Protein AF-A0AAV8ZJI9-F1 (afdb_monomer)

Foldseek 3Di:
DDEAEQEAEAFFDADCVCVVVVDHDPQWQDGPPHPQPRAFTSDNCPDPRSVLCVVVVRQLLSSLLVSLVVCVVVVHDQQHYEYEYDRAALLVDDPVSNFNNLLSNLCSQQVDDDPTLVRSQVSQVVGSRHYPAYEYHYEPVQPDPVNVVVCVSSRHPHYHYPDDDPPD

InterPro domains:
  IPR007197 Radical SAM [SFLDS00029] (15-162)
  IPR039661 ELP3/YhcC [PTHR11135] (3-163)
  IPR058240 Radical SAM superfamily [SSF102114] (35-163)

Sequence (168 aa):
MYIAVVAVMCKPHRCPHINMTGNICVYCPGGPDSDFEYSTQSYTGYEPTSMRAIRARYDPYLQTRHRVEQLKQLGHSVDKVEFIVMGGTFMSLPEDYRDYFIRNLHDALSGHKSSSVEEAVKYSERSNTKCIGITIETRPDYCLERHLSDMLKYGCTRLEIGMLKKLD

Solvent-accessible surface area (backbone atoms only — not comparable to full-atom values): 9271 Å² total; per-residue (Å²): 138,79,71,33,78,48,70,45,44,54,66,61,47,79,65,72,60,30,82,77,70,76,46,79,63,89,84,43,75,17,6,74,91,36,92,26,75,89,6,29,35,60,34,66,34,80,47,76,59,44,44,47,23,55,77,37,71,34,37,43,34,53,40,46,41,55,52,55,52,50,39,46,77,73,68,46,74,55,54,30,32,32,40,34,45,40,42,47,45,58,79,75,52,58,64,72,57,49,47,52,40,56,22,29,45,30,18,44,50,39,74,52,87,61,93,44,50,70,52,12,51,60,48,14,73,74,26,80,31,26,75,78,36,27,31,42,34,27,39,74,90,60,62,46,73,72,46,49,53,52,37,54,73,72,51,46,73,43,79,45,67,66,83,71,83,80,84,124

pLDDT: mean 90.18, std 9.97, range 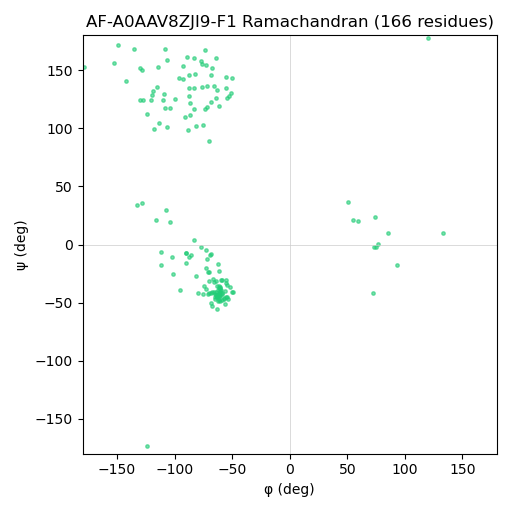[36.72, 98.25]

Mean predicted aligned error: 4.62 Å

Radius of gyration: 16.07 Å; Cα contacts (8 Å, |Δi|>4): 309; chains: 1; bounding box: 45×32×42 Å

Structure (mmCIF, N/CA/C/O backbone):
data_AF-A0AAV8ZJI9-F1
#
_entry.id   AF-A0AAV8ZJI9-F1
#
loop_
_atom_site.group_PDB
_atom_site.id
_atom_site.type_symbol
_atom_site.label_atom_id
_atom_site.label_alt_id
_atom_site.label_comp_id
_atom_site.label_asym_id
_atom_site.label_entity_id
_atom_site.label_seq_id
_atom_site.pdbx_PDB_ins_code
_atom_site.Cartn_x
_atom_site.Cartn_y
_atom_site.Cartn_z
_atom_site.occupancy
_atom_site.B_iso_or_equiv
_atom_site.auth_seq_id
_atom_site.auth_comp_id
_atom_site.auth_asym_id
_atom_site.auth_atom_id
_atom_site.pdbx_PDB_model_num
ATOM 1 N N . MET A 1 1 ? -2.558 -14.941 20.082 1.00 68.44 1 MET A N 1
ATOM 2 C CA . MET A 1 1 ? -2.989 -13.616 19.584 1.00 68.44 1 MET A CA 1
ATOM 3 C C . MET A 1 1 ? -2.883 -13.647 18.068 1.00 68.44 1 MET A C 1
ATOM 5 O O . MET A 1 1 ? -1.793 -13.905 17.584 1.00 68.44 1 MET A O 1
ATOM 9 N N . TYR A 1 2 ? -3.995 -13.516 17.344 1.00 87.81 2 TYR A N 1
ATOM 10 C CA . TYR A 1 2 ? -4.035 -13.625 15.879 1.00 87.81 2 TYR A CA 1
ATOM 11 C C . TYR A 1 2 ? -3.888 -12.238 15.234 1.00 87.81 2 TYR A C 1
ATOM 13 O O . TYR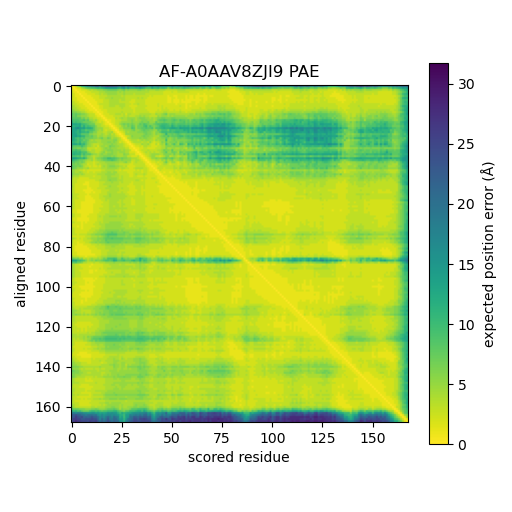 A 1 2 ? -4.394 -11.257 15.780 1.00 87.81 2 TYR A O 1
ATOM 21 N N . ILE A 1 3 ? -3.178 -12.163 14.108 1.00 93.19 3 ILE A N 1
ATOM 22 C CA . ILE A 1 3 ? -3.006 -10.954 13.295 1.00 93.19 3 ILE A CA 1
ATOM 23 C C . ILE A 1 3 ? -3.546 -11.271 11.903 1.00 93.19 3 ILE A C 1
ATOM 25 O O . ILE A 1 3 ? -3.107 -12.232 11.270 1.00 93.19 3 ILE A O 1
ATOM 29 N N . ALA A 1 4 ? -4.496 -10.469 11.430 1.00 96.25 4 ALA A N 1
ATOM 30 C CA . ALA A 1 4 ? -5.040 -10.598 10.090 1.00 96.25 4 ALA A CA 1
ATOM 31 C C . ALA A 1 4 ? -4.125 -9.887 9.085 1.00 96.25 4 ALA A C 1
ATOM 33 O O . ALA A 1 4 ? -3.972 -8.668 9.128 1.00 96.25 4 ALA A O 1
ATOM 34 N N . VAL A 1 5 ? -3.538 -10.643 8.158 1.00 96.44 5 VAL A N 1
ATOM 35 C CA . VAL A 1 5 ? -2.702 -10.076 7.093 1.00 96.44 5 VAL A CA 1
ATOM 36 C C . VAL A 1 5 ? -3.578 -9.660 5.912 1.00 96.44 5 VAL A C 1
ATOM 38 O O . VAL A 1 5 ? -4.288 -10.481 5.314 1.00 96.44 5 VAL A O 1
ATOM 41 N N . VAL A 1 6 ? -3.517 -8.376 5.561 1.00 97.56 6 VAL A N 1
ATOM 42 C CA . VAL A 1 6 ? -4.275 -7.775 4.459 1.00 97.56 6 VAL A CA 1
ATOM 43 C C . VAL A 1 6 ? -3.299 -7.234 3.421 1.00 97.56 6 VAL A C 1
ATOM 45 O O . VAL A 1 6 ? -2.734 -6.154 3.559 1.00 97.56 6 VAL A O 1
ATOM 48 N N . ALA A 1 7 ? -3.105 -8.012 2.359 1.00 97.38 7 ALA A N 1
ATOM 49 C CA . ALA A 1 7 ? -2.266 -7.625 1.236 1.00 97.38 7 ALA A CA 1
ATOM 50 C C . ALA A 1 7 ? -3.088 -6.837 0.201 1.00 97.38 7 ALA A C 1
ATOM 52 O O . ALA A 1 7 ? -4.146 -7.308 -0.236 1.00 97.38 7 ALA A O 1
ATOM 53 N N . VAL A 1 8 ? -2.593 -5.659 -0.179 1.00 97.62 8 VAL A N 1
ATOM 54 C CA . VAL A 1 8 ? -3.214 -4.713 -1.120 1.00 97.62 8 VAL A CA 1
ATOM 55 C C . VAL A 1 8 ? -2.213 -4.322 -2.201 1.00 97.62 8 VAL A C 1
ATOM 57 O O . VAL A 1 8 ? -1.011 -4.303 -1.955 1.00 97.62 8 VAL A O 1
ATOM 60 N N . MET A 1 9 ? -2.696 -4.007 -3.400 1.00 96.88 9 MET A N 1
ATOM 61 C CA . MET A 1 9 ? -1.849 -3.587 -4.516 1.00 96.88 9 MET A CA 1
ATOM 62 C C . MET A 1 9 ? -2.137 -2.147 -4.914 1.00 96.88 9 MET A C 1
ATOM 64 O O . MET A 1 9 ? -3.298 -1.743 -5.034 1.00 96.88 9 MET A O 1
ATOM 68 N N . CY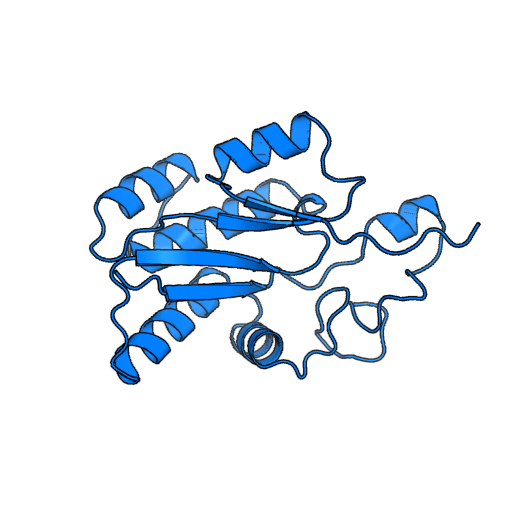S A 1 10 ? -1.075 -1.376 -5.139 1.00 95.38 10 CYS A N 1
ATOM 69 C CA . CYS A 1 10 ? -1.187 -0.047 -5.728 1.00 95.38 10 CYS A CA 1
ATOM 70 C C . CYS A 1 10 ? -1.503 -0.129 -7.228 1.00 95.38 10 CYS A C 1
ATOM 72 O O . CYS A 1 10 ? -1.424 -1.197 -7.836 1.00 95.38 10 CYS A O 1
ATOM 74 N N . LYS A 1 11 ? -1.890 1.000 -7.833 1.00 93.50 11 LYS A N 1
ATOM 75 C CA . LYS A 1 11 ? -2.223 1.051 -9.262 1.00 93.50 11 LYS A CA 1
ATOM 76 C C . LYS A 1 11 ? -1.066 0.529 -10.132 1.00 93.50 11 LYS A C 1
ATOM 78 O O . LYS A 1 11 ? 0.096 0.832 -9.831 1.00 93.50 11 LYS A O 1
ATOM 83 N N . PRO A 1 12 ? -1.357 -0.167 -11.245 1.00 91.94 12 PRO A N 1
ATOM 84 C CA . PRO A 1 12 ? -0.366 -0.451 -12.271 1.00 91.94 12 PRO A CA 1
ATOM 85 C C . PRO A 1 12 ? 0.320 0.838 -12.728 1.00 91.94 12 PRO A C 1
ATOM 87 O O . PRO A 1 12 ? -0.338 1.829 -13.050 1.00 91.94 12 PRO A O 1
ATOM 90 N N . HIS A 1 13 ? 1.648 0.842 -12.718 1.00 90.00 13 HIS A N 1
ATOM 91 C CA . HIS A 1 13 ? 2.466 1.965 -13.161 1.00 90.00 13 HIS A CA 1
ATOM 92 C C . HIS A 1 13 ? 3.812 1.454 -13.663 1.00 90.00 13 HIS A C 1
ATOM 94 O O . HIS A 1 13 ? 4.248 0.359 -13.302 1.00 90.00 13 HIS A O 1
ATOM 100 N N . ARG A 1 14 ? 4.454 2.244 -14.525 1.00 87.19 14 ARG A N 1
ATOM 101 C CA . ARG A 1 14 ? 5.769 1.904 -15.065 1.00 87.19 14 ARG A CA 1
ATOM 102 C C . ARG A 1 14 ? 6.831 2.044 -13.985 1.00 87.19 14 ARG A C 1
ATOM 104 O O . ARG A 1 14 ? 6.863 3.041 -13.265 1.00 87.19 14 ARG A O 1
ATOM 111 N N . CYS A 1 15 ? 7.727 1.065 -13.920 1.00 86.00 15 CYS A N 1
ATOM 112 C CA . CYS A 1 15 ? 8.890 1.128 -13.048 1.00 86.00 15 CYS A CA 1
ATOM 113 C C . CYS A 1 15 ? 9.812 2.296 -13.463 1.00 86.00 15 CYS A C 1
ATOM 115 O O . CYS A 1 15 ? 10.169 2.389 -14.638 1.00 86.00 15 CYS A O 1
ATOM 117 N N . PRO A 1 16 ? 10.284 3.141 -12.526 1.00 85.56 16 PRO A N 1
ATOM 118 C CA . PRO A 1 16 ? 11.171 4.274 -12.818 1.00 85.56 16 PRO A CA 1
ATOM 119 C C . PRO A 1 16 ? 12.529 3.867 -13.406 1.00 85.56 16 PRO A C 1
ATOM 121 O O . PRO A 1 16 ? 13.209 4.699 -14.000 1.00 85.56 16 PRO A O 1
ATOM 124 N N . HIS A 1 17 ? 12.913 2.592 -13.285 1.00 82.00 17 HIS A N 1
ATOM 125 C CA . HIS A 1 17 ? 14.109 2.027 -13.910 1.00 82.00 17 HIS A CA 1
ATOM 126 C C . HIS A 1 17 ? 14.182 2.314 -15.417 1.00 82.00 17 HIS A C 1
ATOM 128 O O . HIS A 1 17 ? 15.265 2.610 -15.921 1.00 82.00 17 HIS A O 1
ATOM 134 N N . ILE A 1 18 ? 13.039 2.310 -16.113 1.00 82.50 18 ILE A N 1
ATOM 135 C CA . ILE A 1 18 ? 12.983 2.571 -17.557 1.00 82.50 18 ILE A CA 1
ATOM 136 C C . ILE A 1 18 ? 13.549 3.950 -17.923 1.00 82.50 18 ILE A C 1
ATOM 138 O O . ILE A 1 18 ? 14.159 4.106 -18.975 1.00 82.50 18 ILE A O 1
ATOM 142 N N . ASN A 1 19 ? 13.432 4.935 -17.027 1.00 82.06 19 ASN A N 1
ATOM 143 C CA . ASN A 1 19 ? 13.954 6.283 -17.253 1.00 82.06 19 ASN A CA 1
ATOM 144 C C . ASN A 1 19 ? 15.486 6.340 -17.160 1.00 82.06 19 ASN A C 1
ATOM 146 O O . ASN A 1 19 ? 16.090 7.283 -17.658 1.00 82.06 19 ASN A O 1
ATOM 150 N N . MET A 1 20 ? 16.110 5.358 -16.503 1.00 77.69 20 MET A N 1
ATOM 151 C CA . MET A 1 20 ? 17.562 5.291 -16.326 1.00 77.69 20 MET A CA 1
ATOM 152 C C . MET A 1 20 ? 18.232 4.419 -17.390 1.00 77.69 20 MET A C 1
ATOM 154 O O . MET A 1 20 ? 19.313 4.758 -17.858 1.00 77.69 20 MET A O 1
ATOM 158 N N . THR A 1 21 ? 17.614 3.295 -17.763 1.00 81.19 21 THR A N 1
ATOM 159 C CA . THR A 1 21 ? 18.226 2.293 -18.658 1.00 81.19 21 THR A CA 1
ATOM 160 C C . THR A 1 21 ? 17.569 2.191 -20.027 1.00 81.19 21 THR A C 1
ATOM 162 O O . THR A 1 21 ? 18.066 1.464 -20.885 1.00 81.19 21 THR A O 1
ATOM 165 N N . GLY A 1 22 ? 16.455 2.892 -20.245 1.00 80.44 22 GLY A N 1
ATOM 166 C CA . GLY A 1 22 ? 15.689 2.856 -21.491 1.00 80.44 22 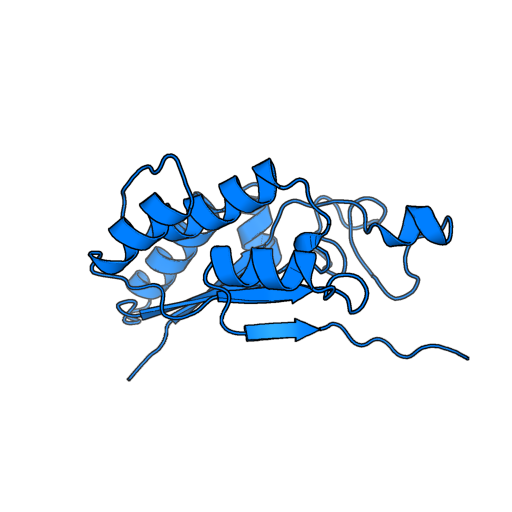GLY A CA 1
ATOM 167 C C . GLY A 1 22 ? 14.892 1.569 -21.711 1.00 80.44 22 GLY A C 1
ATOM 168 O O . GLY A 1 22 ? 14.171 1.480 -22.698 1.00 80.44 22 GLY A O 1
ATOM 169 N N . ASN A 1 23 ? 14.988 0.586 -20.808 1.00 78.62 23 ASN A N 1
ATOM 170 C CA . ASN A 1 23 ? 14.385 -0.735 -20.968 1.00 78.62 23 ASN A CA 1
ATOM 171 C C . ASN A 1 23 ? 13.570 -1.149 -19.737 1.00 78.62 23 ASN A C 1
ATOM 173 O O . ASN A 1 23 ? 13.865 -0.766 -18.601 1.00 78.62 23 ASN A O 1
ATOM 177 N N . ILE A 1 24 ? 12.558 -1.988 -19.962 1.00 78.25 24 ILE A N 1
ATOM 178 C CA . ILE A 1 24 ? 11.867 -2.705 -18.886 1.00 78.25 24 ILE A CA 1
ATOM 179 C C . ILE A 1 24 ? 12.805 -3.741 -18.249 1.00 78.25 24 ILE A C 1
ATOM 181 O O . ILE A 1 24 ? 13.737 -4.241 -18.880 1.00 78.25 24 ILE A O 1
ATOM 185 N N . CYS A 1 25 ? 12.594 -4.056 -16.970 1.00 77.88 25 CYS A N 1
ATOM 186 C CA . CYS A 1 25 ? 13.423 -5.046 -16.284 1.00 77.88 25 CYS A CA 1
ATOM 187 C C . CYS A 1 25 ? 13.171 -6.446 -16.861 1.00 77.88 25 CYS A C 1
ATOM 189 O O . CYS A 1 25 ? 12.049 -6.934 -16.789 1.00 77.88 25 CYS A O 1
ATOM 191 N N . VAL A 1 26 ? 14.226 -7.106 -17.353 1.00 76.88 26 VAL A N 1
ATOM 192 C CA . VAL A 1 26 ? 14.170 -8.444 -17.982 1.00 76.88 26 VAL A CA 1
ATOM 193 C C . VAL A 1 26 ? 13.526 -9.504 -17.078 1.00 76.88 26 VAL A C 1
ATOM 195 O O . VAL A 1 26 ? 12.895 -10.435 -17.562 1.00 76.88 26 VAL A O 1
ATOM 198 N N . TYR A 1 27 ? 13.667 -9.363 -15.759 1.00 76.12 27 TYR A N 1
ATOM 199 C CA . TYR A 1 27 ? 13.137 -10.315 -14.780 1.00 76.12 27 TYR A CA 1
ATOM 200 C C . TYR A 1 27 ? 11.716 -10.008 -14.305 1.00 76.12 27 TYR A C 1
ATOM 202 O O . TYR A 1 27 ? 11.152 -10.804 -13.559 1.00 76.12 27 TYR A O 1
ATOM 210 N N . CYS A 1 28 ? 11.138 -8.865 -14.678 1.00 80.38 28 CYS A N 1
ATOM 211 C CA . CYS A 1 28 ? 9.769 -8.542 -14.303 1.00 80.38 28 CYS A CA 1
ATOM 212 C C . CYS A 1 28 ? 8.808 -9.146 -15.335 1.00 80.38 28 CYS A C 1
ATOM 214 O O . CYS A 1 28 ? 8.781 -8.655 -16.461 1.00 80.38 28 CYS A O 1
ATOM 216 N N . PRO A 1 29 ? 7.998 -10.160 -14.976 1.00 80.75 29 PRO A N 1
ATOM 217 C CA . PRO A 1 29 ? 7.088 -10.785 -15.934 1.00 80.75 29 PRO A CA 1
ATOM 218 C C . PRO A 1 29 ? 5.927 -9.868 -16.332 1.00 80.75 29 PRO A C 1
ATOM 220 O O . PRO A 1 29 ? 5.447 -9.960 -17.454 1.00 80.75 29 PRO A O 1
ATOM 223 N N . GLY A 1 30 ? 5.475 -9.002 -15.419 1.00 84.56 30 GLY A N 1
ATOM 224 C CA . GLY A 1 30 ? 4.295 -8.162 -15.611 1.00 84.56 30 GLY A CA 1
ATOM 225 C C . GLY A 1 30 ? 4.531 -6.665 -15.457 1.00 84.56 30 GLY A C 1
ATOM 226 O O . GLY A 1 30 ? 5.658 -6.201 -15.249 1.00 84.56 30 GLY A O 1
ATOM 227 N N . GLY A 1 31 ? 3.433 -5.915 -15.499 1.00 84.25 31 GLY A N 1
ATOM 228 C CA . GLY A 1 31 ? 3.399 -4.458 -15.505 1.00 84.25 31 GLY A CA 1
ATOM 229 C C . GLY A 1 31 ? 2.723 -3.895 -16.761 1.00 84.25 31 GLY A C 1
ATOM 230 O O . GLY A 1 31 ? 2.340 -4.652 -17.654 1.00 84.25 31 GLY A O 1
ATOM 231 N N . PRO A 1 32 ? 2.593 -2.560 -16.861 1.00 84.12 32 PRO A N 1
ATOM 232 C CA . PRO A 1 32 ? 1.836 -1.916 -17.940 1.00 84.12 32 PRO A CA 1
ATOM 233 C C . PRO A 1 32 ? 2.357 -2.174 -19.359 1.00 84.12 32 PRO A C 1
ATOM 235 O O . PRO A 1 3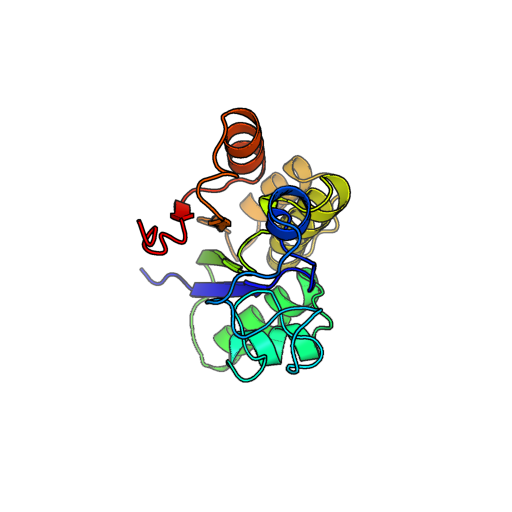2 ? 1.599 -2.024 -20.309 1.00 84.12 32 PRO A O 1
ATOM 238 N N . ASP A 1 33 ? 3.636 -2.526 -19.495 1.00 81.81 33 ASP A N 1
ATOM 239 C CA . ASP A 1 33 ? 4.303 -2.776 -20.779 1.00 81.81 33 ASP A CA 1
ATOM 240 C C . ASP A 1 33 ? 4.501 -4.284 -21.052 1.00 81.81 33 ASP A C 1
ATOM 242 O O . ASP A 1 33 ? 5.365 -4.664 -21.838 1.00 81.81 33 ASP A O 1
ATOM 246 N N . SER A 1 34 ? 3.747 -5.147 -20.363 1.00 82.62 34 SER A N 1
ATOM 247 C CA . SER A 1 34 ? 3.772 -6.607 -20.537 1.00 82.62 34 SER A CA 1
ATOM 248 C C . SER A 1 34 ? 2.505 -7.117 -21.227 1.00 82.62 34 SER A C 1
ATOM 250 O O . SER A 1 34 ? 1.501 -6.410 -21.289 1.00 82.62 34 SER A O 1
ATOM 252 N N . ASP A 1 35 ? 2.519 -8.382 -21.655 1.00 84.00 35 ASP A N 1
ATOM 253 C CA . ASP A 1 35 ? 1.339 -9.065 -22.208 1.00 84.00 35 ASP A CA 1
ATOM 254 C C . ASP A 1 35 ? 0.238 -9.326 -21.155 1.00 84.00 35 ASP A C 1
ATOM 256 O O . ASP A 1 35 ? -0.868 -9.755 -21.486 1.00 84.00 35 ASP A O 1
ATOM 260 N N . PHE A 1 36 ? 0.520 -9.081 -19.870 1.00 82.06 36 PHE A N 1
ATOM 261 C CA . PHE A 1 36 ? -0.433 -9.273 -18.781 1.00 82.06 36 PHE A CA 1
ATOM 262 C C . PHE A 1 36 ? -1.273 -8.011 -18.564 1.00 82.06 36 PHE A C 1
ATOM 264 O O . PHE A 1 36 ? -0.857 -7.069 -17.877 1.00 82.06 36 PHE A O 1
ATOM 271 N N . GLU A 1 37 ? -2.486 -8.018 -19.118 1.00 78.44 37 GLU A N 1
ATOM 272 C CA . GLU A 1 37 ? -3.430 -6.907 -19.001 1.00 78.44 37 GLU A CA 1
ATOM 273 C C . GLU A 1 37 ? -3.724 -6.531 -17.544 1.00 78.44 37 GLU A C 1
ATOM 275 O O . GLU A 1 37 ? -3.995 -7.376 -16.689 1.00 78.44 37 GLU A O 1
ATOM 280 N N . TYR A 1 38 ? -3.706 -5.222 -17.277 1.00 79.81 38 TYR A N 1
ATOM 281 C CA . TYR A 1 38 ? -4.006 -4.631 -15.972 1.00 79.81 38 TYR A CA 1
ATOM 282 C C . TYR A 1 38 ? -3.166 -5.173 -14.810 1.00 79.81 38 TYR A C 1
ATOM 284 O O . TYR A 1 38 ? -3.572 -5.017 -13.666 1.00 79.81 38 TYR A O 1
ATOM 292 N N . SER A 1 39 ? -2.000 -5.767 -15.063 1.00 86.81 39 SER A N 1
ATOM 293 C CA . SER A 1 39 ? -1.125 -6.288 -14.013 1.00 86.81 39 SER A CA 1
ATOM 294 C C . SER A 1 39 ? -0.237 -5.204 -13.385 1.00 86.81 39 SER A C 1
ATOM 296 O O . SER A 1 39 ? 0.195 -4.247 -14.033 1.00 86.81 39 SER A O 1
ATOM 298 N N . THR A 1 40 ? 0.054 -5.339 -12.090 1.00 85.75 40 THR A N 1
ATOM 299 C CA . THR A 1 40 ? 1.074 -4.525 -11.416 1.00 85.75 40 THR A CA 1
ATOM 300 C C . THR A 1 40 ? 2.475 -5.006 -11.775 1.00 85.75 40 THR A C 1
ATOM 302 O O . THR A 1 40 ? 2.682 -6.169 -12.116 1.00 85.75 40 THR A O 1
ATOM 305 N N . GLN A 1 41 ? 3.459 -4.106 -11.677 1.00 84.50 41 GLN A N 1
ATOM 306 C CA . GLN A 1 41 ? 4.856 -4.432 -11.958 1.00 84.50 41 GLN A CA 1
ATOM 307 C C . GLN A 1 41 ? 5.287 -5.687 -11.183 1.00 84.50 41 GLN A C 1
ATOM 309 O O . GLN A 1 41 ? 5.087 -5.758 -9.972 1.00 84.50 41 GLN A O 1
ATOM 314 N N . SER A 1 42 ? 5.901 -6.643 -11.888 1.00 84.06 42 SER A N 1
ATOM 315 C CA . SER A 1 42 ? 6.361 -7.946 -11.367 1.00 84.06 42 SER A CA 1
ATOM 316 C C . SER A 1 42 ? 5.289 -9.016 -11.099 1.00 84.06 42 SER A C 1
ATOM 318 O O . SER A 1 42 ? 5.667 -10.131 -10.748 1.00 84.06 42 SER A O 1
ATOM 320 N N . TYR A 1 43 ? 3.998 -8.741 -11.302 1.00 87.62 43 TYR A N 1
ATOM 321 C CA . TYR A 1 43 ? 2.908 -9.709 -11.094 1.00 87.62 43 TYR A CA 1
ATOM 322 C C . TYR A 1 43 ? 2.205 -10.055 -12.403 1.00 87.62 43 TYR A C 1
ATOM 324 O O . TYR A 1 43 ? 2.150 -9.232 -13.303 1.00 87.62 43 TYR A O 1
ATOM 332 N N . THR A 1 44 ? 1.622 -11.249 -12.509 1.00 88.81 44 THR A N 1
ATOM 333 C CA . THR A 1 44 ? 0.942 -11.693 -13.743 1.00 88.81 44 THR A CA 1
ATOM 334 C C . THR A 1 44 ? -0.541 -11.327 -13.790 1.00 88.81 44 THR A C 1
ATOM 336 O O . THR A 1 44 ? -1.164 -11.403 -14.843 1.00 88.81 44 THR A O 1
ATOM 339 N N . GLY A 1 45 ? -1.140 -10.960 -12.653 1.00 89.88 45 GLY A N 1
ATOM 340 C CA . GLY A 1 45 ? -2.579 -10.695 -12.555 1.00 89.88 45 GLY A CA 1
ATOM 341 C C . GLY A 1 45 ? -3.402 -11.914 -12.127 1.00 89.88 45 GLY A C 1
ATOM 342 O O . GLY A 1 45 ? -4.517 -11.753 -11.627 1.00 89.88 45 GLY A O 1
ATOM 343 N N . TYR A 1 46 ? -2.842 -13.122 -12.238 1.00 91.31 46 TYR A N 1
ATOM 344 C CA . TYR A 1 46 ? -3.510 -14.376 -11.874 1.00 91.31 46 TYR A CA 1
ATOM 345 C C . TYR A 1 46 ? -3.368 -14.741 -10.394 1.00 91.31 46 TYR A C 1
ATOM 347 O O . TYR A 1 46 ? -4.029 -15.661 -9.909 1.00 91.31 46 TYR A O 1
ATOM 355 N N . GLU A 1 47 ? -2.527 -14.031 -9.643 1.00 93.06 47 GLU A N 1
ATOM 356 C CA . GLU A 1 47 ? -2.370 -14.281 -8.216 1.00 93.06 47 GLU A CA 1
ATOM 357 C C . GLU A 1 47 ? -3.651 -13.874 -7.463 1.00 93.06 47 GLU A C 1
ATOM 359 O O . GLU A 1 47 ? -4.292 -12.878 -7.813 1.00 93.06 47 GLU A O 1
ATOM 364 N N . PRO A 1 48 ? -4.038 -14.572 -6.375 1.00 93.38 48 PRO A N 1
ATOM 365 C CA . PRO A 1 48 ? -5.275 -14.270 -5.654 1.00 93.38 48 PRO A CA 1
ATOM 366 C C . PRO A 1 48 ? -5.399 -12.815 -5.201 1.00 93.38 48 PRO A C 1
ATOM 368 O O . PRO A 1 48 ? -6.505 -12.277 -5.167 1.00 93.38 48 PRO A O 1
ATOM 371 N N . THR A 1 49 ? -4.287 -12.177 -4.826 1.00 93.25 49 THR A N 1
ATOM 372 C CA . THR A 1 49 ? -4.306 -10.761 -4.447 1.00 93.25 49 THR A CA 1
ATOM 373 C C . THR A 1 49 ? -4.423 -9.846 -5.658 1.00 93.25 49 THR A C 1
ATOM 375 O O . THR A 1 49 ? -5.258 -8.946 -5.622 1.00 93.25 49 THR A O 1
ATOM 378 N N . SER A 1 50 ? -3.697 -10.129 -6.740 1.00 93.62 50 SER A N 1
ATOM 379 C CA . SER A 1 50 ? -3.813 -9.407 -8.010 1.00 93.62 50 SER A CA 1
ATOM 380 C C . SER A 1 50 ? -5.242 -9.442 -8.545 1.00 93.62 50 SER A C 1
ATOM 382 O O . SER A 1 50 ? -5.824 -8.398 -8.821 1.00 93.62 50 SER A O 1
ATOM 384 N N . MET A 1 51 ? -5.881 -10.615 -8.558 1.00 94.50 51 MET A N 1
ATOM 385 C CA . MET A 1 51 ? -7.276 -10.754 -8.983 1.00 94.50 51 MET A CA 1
ATOM 386 C C . MET A 1 51 ? -8.245 -9.920 -8.132 1.00 94.50 51 MET A C 1
ATOM 388 O O . MET A 1 51 ? -9.192 -9.333 -8.660 1.00 94.50 51 MET A O 1
ATOM 392 N N . ARG A 1 52 ? -8.033 -9.842 -6.809 1.00 95.88 52 ARG A N 1
ATOM 393 C CA . ARG A 1 52 ? -8.847 -8.977 -5.933 1.00 95.88 52 ARG A CA 1
ATOM 394 C C . ARG A 1 52 ? -8.601 -7.497 -6.221 1.00 95.88 52 ARG A C 1
ATOM 396 O O . ARG A 1 52 ? -9.565 -6.736 -6.254 1.00 95.88 52 ARG A O 1
ATOM 403 N N . ALA A 1 53 ? -7.350 -7.108 -6.453 1.00 95.88 53 ALA A N 1
ATOM 404 C CA . ALA A 1 53 ? -6.984 -5.736 -6.782 1.00 95.88 53 ALA A CA 1
ATOM 405 C C . ALA A 1 53 ? -7.605 -5.287 -8.113 1.00 95.88 53 ALA A C 1
ATOM 407 O O . ALA A 1 53 ? -8.240 -4.235 -8.157 1.00 95.88 53 ALA A O 1
ATOM 408 N N . ILE A 1 54 ? -7.535 -6.127 -9.153 1.00 94.75 54 ILE A N 1
ATOM 409 C CA . ILE A 1 54 ? -8.160 -5.883 -10.463 1.00 94.75 54 ILE A CA 1
ATOM 410 C C . ILE A 1 54 ? -9.679 -5.708 -10.314 1.00 94.75 54 ILE A C 1
ATOM 412 O O . ILE A 1 54 ? -10.240 -4.729 -10.803 1.00 94.75 54 ILE A O 1
ATOM 416 N N . ARG A 1 55 ? -10.357 -6.600 -9.573 1.00 95.00 55 ARG A N 1
ATOM 417 C CA . ARG A 1 55 ? -11.809 -6.495 -9.312 1.00 95.00 55 ARG A CA 1
ATOM 418 C C . ARG A 1 55 ? -12.191 -5.210 -8.579 1.00 95.00 55 ARG A C 1
ATOM 420 O O . ARG A 1 55 ? -13.242 -4.641 -8.855 1.00 95.00 55 ARG A O 1
ATOM 427 N N . ALA A 1 56 ? -11.340 -4.754 -7.664 1.00 96.31 56 ALA A N 1
ATOM 428 C CA . ALA A 1 56 ? -11.506 -3.495 -6.947 1.00 96.31 56 ALA A CA 1
ATOM 429 C C . ALA A 1 56 ? -10.998 -2.273 -7.736 1.00 96.31 56 ALA A C 1
ATOM 431 O O . ALA A 1 56 ? -10.990 -1.172 -7.196 1.00 96.31 56 ALA A O 1
ATOM 432 N N . ARG A 1 57 ? -10.550 -2.446 -8.990 1.00 95.62 57 ARG A N 1
ATOM 433 C CA . ARG A 1 57 ? -9.933 -1.396 -9.821 1.00 95.62 57 ARG A CA 1
ATOM 434 C C . ARG A 1 57 ? -8.804 -0.651 -9.102 1.00 95.62 57 ARG A C 1
ATOM 436 O O . ARG A 1 57 ? -8.646 0.554 -9.270 1.00 95.62 57 ARG A O 1
ATOM 443 N N . TYR A 1 58 ? -8.032 -1.377 -8.296 1.00 95.94 58 TYR A N 1
ATOM 444 C CA . TYR A 1 58 ? -6.938 -0.847 -7.482 1.00 95.94 58 TYR A CA 1
ATOM 445 C C . TYR A 1 58 ? -7.347 0.231 -6.465 1.00 95.94 58 TYR A C 1
ATOM 447 O O . TYR A 1 58 ? -6.489 0.953 -5.956 1.00 95.94 58 TYR A O 1
ATOM 455 N N . ASP A 1 59 ? -8.633 0.312 -6.108 1.00 97.81 59 ASP A N 1
ATOM 456 C CA . ASP A 1 59 ? -9.108 1.198 -5.049 1.00 97.81 59 ASP A CA 1
ATOM 457 C C . ASP A 1 59 ? -8.665 0.656 -3.668 1.00 97.81 59 ASP A C 1
ATOM 459 O O . ASP A 1 59 ? -9.022 -0.473 -3.306 1.00 97.81 59 ASP A O 1
ATOM 463 N N . PRO A 1 60 ? -7.856 1.405 -2.894 1.00 97.56 60 PRO A N 1
ATOM 464 C CA . PRO A 1 60 ? -7.315 0.949 -1.608 1.00 97.56 60 PRO A CA 1
ATOM 465 C C . PRO A 1 60 ? -8.397 0.683 -0.554 1.00 97.56 60 PRO A C 1
ATOM 467 O O . PRO A 1 60 ? -8.277 -0.262 0.237 1.00 97.56 60 PRO A O 1
ATOM 470 N N . TYR A 1 61 ? -9.462 1.487 -0.552 1.00 97.94 61 TYR A N 1
ATOM 471 C CA . TYR A 1 61 ? -10.554 1.364 0.403 1.00 97.94 61 TYR A CA 1
ATOM 472 C C . TYR A 1 61 ? -11.333 0.072 0.141 1.00 97.94 61 TYR A C 1
ATOM 474 O O . TYR A 1 61 ? -11.507 -0.753 1.042 1.00 97.94 61 TYR A O 1
ATOM 482 N N . LEU A 1 62 ? -11.730 -0.161 -1.114 1.00 98.00 62 LEU A N 1
ATOM 483 C CA . LEU A 1 62 ? -12.466 -1.359 -1.522 1.00 98.00 62 LEU A CA 1
ATOM 484 C C . LEU A 1 62 ? -11.631 -2.633 -1.359 1.00 98.00 62 LEU A C 1
ATOM 486 O O . LEU A 1 62 ? -12.142 -3.628 -0.843 1.00 98.00 62 LEU A O 1
ATOM 490 N N . GLN A 1 63 ? -10.346 -2.613 -1.738 1.00 98.25 63 GLN A N 1
ATOM 491 C CA . GLN A 1 63 ? -9.444 -3.755 -1.529 1.00 98.25 63 GLN A CA 1
ATOM 492 C C . GLN A 1 63 ? -9.396 -4.172 -0.053 1.00 98.25 63 GLN A C 1
ATOM 494 O O . GLN A 1 63 ? -9.514 -5.361 0.264 1.00 98.25 63 GLN A O 1
ATOM 499 N N . THR A 1 64 ? -9.274 -3.193 0.845 1.00 97.69 64 THR A N 1
ATOM 500 C CA . THR A 1 64 ? -9.214 -3.420 2.291 1.00 97.69 64 THR A CA 1
ATOM 501 C C . THR A 1 64 ? -10.544 -3.932 2.832 1.00 97.69 64 THR A C 1
ATOM 503 O O . THR A 1 64 ? -10.579 -4.987 3.469 1.00 97.69 64 THR A O 1
ATOM 506 N N . ARG A 1 65 ? -11.651 -3.235 2.543 1.00 96.56 65 ARG A N 1
ATOM 507 C CA . ARG A 1 65 ? -12.998 -3.604 3.009 1.00 96.56 65 ARG A CA 1
ATOM 508 C C . ARG A 1 65 ? -13.373 -5.019 2.598 1.00 96.56 65 ARG A C 1
ATOM 510 O O . ARG A 1 65 ? -13.706 -5.828 3.463 1.00 96.56 65 ARG A O 1
ATOM 517 N N . HIS A 1 66 ? -13.234 -5.343 1.313 1.00 97.19 66 HIS A N 1
ATOM 518 C CA . HIS A 1 66 ? -13.572 -6.667 0.798 1.00 97.19 66 HIS A CA 1
ATOM 519 C C . HIS A 1 66 ? -12.730 -7.764 1.456 1.00 97.19 66 HIS A C 1
ATOM 521 O O . HIS A 1 66 ? -13.254 -8.825 1.792 1.00 97.19 66 HIS A O 1
ATOM 527 N N . ARG A 1 67 ? -11.428 -7.528 1.675 1.00 97.19 67 ARG A N 1
ATOM 528 C CA . ARG A 1 67 ? -10.558 -8.529 2.304 1.00 97.19 67 ARG A CA 1
ATOM 529 C C . ARG A 1 67 ? -10.878 -8.724 3.785 1.00 97.19 67 ARG A C 1
ATOM 531 O O . ARG A 1 67 ? -10.913 -9.864 4.243 1.00 97.19 67 ARG A O 1
ATOM 538 N N . VAL A 1 68 ? -11.128 -7.646 4.522 1.00 96.19 68 VAL A N 1
ATOM 539 C CA . VAL A 1 68 ? -11.497 -7.709 5.944 1.00 96.19 68 VAL A CA 1
ATOM 540 C C . VAL A 1 68 ? -12.847 -8.406 6.124 1.00 96.19 68 VAL A C 1
ATOM 542 O O . VAL A 1 68 ? -12.970 -9.284 6.975 1.00 96.19 68 VAL A O 1
ATOM 545 N N . GLU A 1 69 ? -13.849 -8.073 5.310 1.00 95.94 69 GLU A N 1
ATOM 546 C CA . GLU A 1 69 ? -15.170 -8.716 5.349 1.00 95.94 69 GLU A CA 1
ATOM 547 C C . GLU A 1 69 ? -15.096 -10.199 4.987 1.00 95.94 69 GLU A C 1
ATOM 549 O O . GLU A 1 69 ? -15.669 -11.026 5.695 1.00 95.94 69 GLU A O 1
ATOM 554 N N . GLN A 1 70 ? -14.325 -10.553 3.956 1.00 96.56 70 GLN A N 1
ATOM 555 C CA . GLN A 1 70 ? -14.079 -11.948 3.597 1.00 96.56 70 GLN A CA 1
ATOM 556 C C . GLN A 1 70 ? -13.477 -12.736 4.771 1.00 96.56 70 GLN A C 1
ATOM 558 O O . GLN A 1 70 ? -13.928 -13.839 5.067 1.00 96.56 70 GLN A O 1
ATOM 563 N N . LEU A 1 71 ? -12.473 -12.182 5.458 1.00 96.06 71 LEU A N 1
ATOM 564 C CA . LEU A 1 71 ? -11.855 -12.836 6.615 1.00 96.06 71 LEU A CA 1
ATOM 565 C C . LEU A 1 71 ? -12.848 -13.013 7.774 1.00 96.06 71 LEU A C 1
ATOM 567 O O . LEU A 1 71 ? -12.887 -14.091 8.367 1.00 96.06 71 LEU A O 1
ATOM 571 N N . LYS A 1 72 ? -13.697 -12.010 8.045 1.00 95.06 72 LYS A N 1
ATOM 572 C CA . LYS A 1 72 ? -14.775 -12.112 9.047 1.00 95.06 72 LYS A CA 1
ATOM 573 C C . LYS A 1 72 ? -15.775 -13.218 8.706 1.00 95.06 72 LYS A C 1
ATOM 575 O O . LYS A 1 72 ? -16.146 -13.986 9.586 1.00 95.06 72 LYS A O 1
ATOM 580 N N . GLN A 1 73 ? -16.194 -13.319 7.443 1.00 96.62 73 GLN A N 1
ATOM 581 C CA . GLN A 1 73 ? -17.143 -14.345 6.983 1.00 96.62 73 GLN A CA 1
ATOM 582 C C . GLN A 1 73 ? -16.585 -15.767 7.112 1.00 96.62 73 GLN A C 1
ATOM 584 O O . GLN A 1 73 ? -17.336 -16.699 7.377 1.00 96.62 73 GLN A O 1
ATOM 589 N N . LEU A 1 74 ? -15.268 -15.926 6.974 1.00 96.12 74 LEU A N 1
ATOM 590 C CA . LEU A 1 74 ? -14.568 -17.190 7.214 1.00 96.12 74 LEU A CA 1
ATOM 591 C C . LEU A 1 74 ? -14.366 -17.499 8.712 1.00 96.12 74 LEU A C 1
ATOM 593 O O . LEU A 1 74 ? -13.817 -18.545 9.047 1.00 96.12 74 LEU A O 1
ATOM 597 N N . GLY A 1 75 ? -14.793 -16.609 9.614 1.00 94.69 75 GLY A N 1
ATOM 598 C CA . GLY A 1 75 ? -14.684 -16.781 11.064 1.00 94.69 75 GLY A CA 1
ATOM 599 C C . GLY A 1 75 ? -13.347 -16.336 11.665 1.00 94.69 75 GLY A C 1
ATOM 600 O O . GLY A 1 75 ? -13.098 -16.593 12.842 1.00 94.69 75 GLY A O 1
ATOM 601 N N . HIS A 1 76 ? -12.478 -15.662 10.904 1.00 94.94 76 HIS A N 1
ATOM 602 C CA . HIS A 1 76 ? -11.242 -15.105 11.454 1.00 94.94 76 HIS A CA 1
ATOM 603 C C . HIS A 1 76 ? -11.527 -13.828 12.259 1.00 94.94 76 HIS A C 1
ATOM 605 O O . HIS A 1 76 ? -12.247 -12.937 11.801 1.00 94.94 76 HIS A O 1
ATOM 611 N N . SER A 1 77 ? -10.911 -13.702 13.441 1.00 93.94 77 SER A N 1
ATOM 612 C CA . SER A 1 77 ? -10.849 -12.417 14.150 1.00 93.94 77 SER A CA 1
ATOM 613 C C . SER A 1 77 ? -10.004 -11.433 13.339 1.00 93.94 77 SER A C 1
ATOM 615 O O . SER A 1 77 ? -8.939 -11.772 12.827 1.00 93.94 77 SER A O 1
ATOM 617 N N . VAL A 1 78 ? -10.485 -10.198 13.228 1.00 95.12 78 VAL A N 1
ATOM 618 C CA . VAL A 1 78 ? -9.807 -9.104 12.516 1.00 95.12 78 VAL A CA 1
ATOM 619 C C . VAL A 1 78 ? -9.703 -7.868 13.406 1.00 95.12 78 VAL A C 1
ATOM 621 O O . VAL A 1 78 ? -9.828 -6.735 12.953 1.00 95.12 78 VAL A O 1
ATOM 624 N N . ASP A 1 79 ? -9.492 -8.081 14.703 1.00 95.06 79 ASP A N 1
ATOM 625 C CA . ASP A 1 79 ? -9.310 -6.991 15.671 1.00 95.06 79 ASP A CA 1
ATOM 626 C C . ASP A 1 79 ? -7.956 -6.288 15.467 1.00 95.06 79 ASP A C 1
ATOM 628 O O . ASP A 1 79 ? -7.774 -5.124 15.828 1.00 95.06 79 ASP A O 1
ATOM 632 N N . LYS A 1 80 ? -6.997 -7.000 14.861 1.00 95.69 80 LYS A N 1
ATOM 633 C CA . LYS A 1 80 ? -5.655 -6.522 14.517 1.00 95.69 80 LYS A CA 1
ATOM 634 C C . LYS A 1 80 ? -5.350 -6.855 13.066 1.00 95.69 80 LYS A C 1
ATOM 636 O O . LYS A 1 80 ? -5.408 -8.023 12.683 1.00 95.69 80 LYS A O 1
ATOM 641 N N . VAL A 1 81 ? -5.003 -5.836 12.291 1.00 96.88 81 VAL A N 1
ATOM 642 C CA . VAL A 1 81 ? -4.665 -5.935 10.872 1.00 96.88 81 VAL A CA 1
ATOM 643 C C . VAL A 1 81 ? -3.233 -5.466 10.657 1.00 96.88 81 VAL A C 1
ATOM 645 O O . VAL A 1 81 ? -2.842 -4.403 11.139 1.00 96.88 81 VAL A O 1
ATOM 648 N N . GLU A 1 82 ? -2.465 -6.260 9.919 1.00 97.38 82 GLU A N 1
ATOM 649 C CA . GLU A 1 82 ? -1.185 -5.852 9.346 1.00 97.38 82 GLU A CA 1
ATOM 650 C C . GLU A 1 82 ? -1.350 -5.737 7.829 1.00 97.38 82 GLU A C 1
ATOM 652 O O . GLU A 1 82 ? -1.790 -6.686 7.168 1.00 97.38 82 GLU A O 1
ATOM 657 N N . PHE A 1 83 ? -1.023 -4.569 7.282 1.00 98.06 83 PHE A N 1
ATOM 658 C CA . PHE A 1 83 ? -1.072 -4.343 5.843 1.00 98.06 83 PHE A CA 1
ATOM 659 C C . PHE A 1 83 ? 0.231 -4.749 5.168 1.00 98.06 83 PHE A C 1
ATOM 661 O O . PHE A 1 83 ? 1.315 -4.543 5.711 1.00 98.06 83 PHE A O 1
ATOM 668 N N . ILE A 1 84 ? 0.115 -5.251 3.940 1.00 97.44 84 ILE A N 1
ATOM 669 C CA . ILE A 1 84 ? 1.242 -5.420 3.020 1.00 97.44 84 ILE A CA 1
ATOM 670 C C . ILE A 1 84 ? 0.897 -4.676 1.731 1.00 97.44 84 ILE A C 1
ATOM 672 O O . ILE A 1 84 ? -0.042 -5.055 1.027 1.00 97.44 84 ILE A O 1
ATOM 676 N N . VAL A 1 85 ? 1.625 -3.597 1.451 1.00 96.88 85 VAL A N 1
ATOM 677 C CA . VAL A 1 85 ? 1.478 -2.775 0.248 1.00 96.88 85 VAL A CA 1
ATOM 678 C C . VAL A 1 85 ? 2.406 -3.317 -0.828 1.00 96.88 85 VAL A C 1
ATOM 680 O O . VAL A 1 85 ? 3.626 -3.177 -0.741 1.00 96.88 85 VAL A O 1
ATOM 683 N N . MET A 1 86 ? 1.797 -3.914 -1.846 1.00 93.06 86 MET A N 1
ATOM 684 C CA . MET A 1 86 ? 2.477 -4.577 -2.951 1.00 93.06 86 MET A CA 1
ATOM 685 C C . MET A 1 86 ? 2.405 -3.759 -4.241 1.00 93.06 86 MET A C 1
ATOM 687 O O . MET A 1 86 ? 1.511 -2.926 -4.436 1.00 93.06 86 MET A O 1
ATOM 691 N N . GLY A 1 87 ? 3.334 -4.043 -5.153 1.00 80.50 87 GLY A N 1
ATOM 692 C CA . GLY A 1 87 ? 3.432 -3.382 -6.461 1.00 80.50 87 GLY A CA 1
ATOM 693 C C . GLY A 1 87 ? 4.843 -2.926 -6.830 1.00 80.50 87 GLY A C 1
ATOM 694 O O . GLY A 1 87 ? 5.003 -2.183 -7.797 1.00 80.50 87 GLY A O 1
ATOM 695 N N . GLY A 1 88 ? 5.853 -3.343 -6.053 1.00 74.88 88 GLY A N 1
ATOM 696 C CA . GLY A 1 88 ? 7.287 -3.221 -6.336 1.00 74.88 88 GLY A CA 1
ATOM 697 C C . GLY A 1 88 ? 7.887 -1.814 -6.240 1.00 74.88 88 GLY A C 1
ATOM 698 O O . GLY A 1 88 ? 8.991 -1.650 -5.726 1.00 74.88 88 GLY A O 1
ATOM 699 N N . THR A 1 89 ? 7.192 -0.787 -6.732 1.00 85.31 89 THR A N 1
ATOM 700 C CA . THR A 1 89 ? 7.701 0.593 -6.823 1.00 85.31 89 THR A CA 1
ATOM 701 C C . THR A 1 89 ? 6.709 1.631 -6.311 1.00 85.31 89 THR A C 1
ATOM 703 O O . THR A 1 89 ? 6.691 2.760 -6.796 1.00 85.31 89 THR A O 1
ATOM 706 N N . PHE A 1 90 ? 5.917 1.291 -5.287 1.00 93.56 90 PHE A N 1
ATOM 707 C CA . PHE A 1 90 ? 4.947 2.205 -4.660 1.00 93.56 90 PHE A CA 1
ATOM 708 C C . PHE A 1 90 ? 5.559 3.572 -4.311 1.00 93.56 90 PHE A C 1
ATOM 710 O O . PHE A 1 90 ? 4.964 4.610 -4.585 1.00 93.56 90 PHE A O 1
ATOM 717 N N . MET A 1 91 ? 6.790 3.580 -3.796 1.00 93.44 91 MET A N 1
ATOM 718 C CA . MET A 1 91 ? 7.509 4.802 -3.416 1.00 93.44 91 MET A CA 1
ATOM 719 C C . MET A 1 91 ? 7.946 5.688 -4.589 1.00 93.44 91 MET A C 1
ATOM 721 O O . MET A 1 91 ? 8.399 6.806 -4.363 1.00 93.44 91 MET A O 1
ATOM 725 N N . SER A 1 92 ? 7.822 5.213 -5.831 1.00 91.81 92 SER A N 1
ATOM 726 C CA . SER A 1 92 ? 8.063 6.014 -7.037 1.00 91.81 92 SER A CA 1
ATOM 727 C C . SER A 1 92 ? 6.833 6.782 -7.515 1.00 91.81 92 SER A C 1
ATOM 729 O O . SER A 1 92 ? 6.949 7.640 -8.391 1.00 91.81 92 SER A O 1
ATOM 731 N N . LEU A 1 93 ? 5.659 6.478 -6.955 1.00 93.81 93 LEU A N 1
ATOM 732 C CA . LEU A 1 93 ? 4.426 7.165 -7.300 1.00 93.81 93 LEU A CA 1
ATOM 733 C C . LEU A 1 93 ? 4.407 8.587 -6.719 1.00 93.81 93 LEU A C 1
ATOM 735 O O . LEU A 1 93 ? 5.039 8.844 -5.692 1.00 93.81 93 LEU A O 1
ATOM 739 N N . PRO A 1 94 ? 3.647 9.502 -7.347 1.00 95.06 94 PRO A N 1
ATOM 740 C CA . PRO A 1 94 ? 3.409 10.838 -6.814 1.00 95.06 94 PRO A CA 1
ATOM 741 C C . PRO A 1 94 ? 2.939 10.823 -5.349 1.00 95.06 94 PRO A C 1
ATOM 743 O O . PRO A 1 94 ? 2.204 9.925 -4.933 1.00 95.06 94 PRO A O 1
ATOM 746 N N . GLU A 1 95 ? 3.388 11.803 -4.562 1.00 94.56 95 GLU A N 1
ATOM 747 C CA . GLU A 1 95 ? 3.097 11.916 -3.124 1.00 94.56 95 GLU A CA 1
ATOM 748 C C . GLU A 1 95 ? 1.596 11.994 -2.830 1.00 94.56 95 GLU A C 1
ATOM 750 O O . GLU A 1 95 ? 1.109 11.247 -1.991 1.00 94.56 95 GLU A O 1
ATOM 755 N N . ASP A 1 96 ? 0.842 12.771 -3.607 1.00 95.94 96 ASP A N 1
ATOM 756 C CA . ASP A 1 96 ? -0.619 12.870 -3.512 1.00 95.94 96 ASP A CA 1
ATOM 757 C C . ASP A 1 96 ? -1.316 11.506 -3.651 1.00 95.94 96 ASP A C 1
ATOM 759 O O . ASP A 1 96 ? -2.262 11.200 -2.919 1.00 95.94 96 ASP A O 1
ATOM 763 N N . TYR A 1 97 ? -0.826 10.649 -4.553 1.00 96.62 97 TYR A N 1
ATOM 764 C CA . TYR A 1 97 ? -1.332 9.289 -4.699 1.00 96.62 97 TYR A CA 1
ATOM 765 C C . TYR A 1 97 ? -0.934 8.397 -3.520 1.00 96.62 97 TYR A C 1
ATOM 767 O O . TYR A 1 97 ? -1.768 7.623 -3.049 1.00 96.62 97 TYR A O 1
ATOM 775 N N . ARG A 1 98 ? 0.318 8.477 -3.049 1.00 96.44 98 ARG A N 1
ATOM 776 C CA . ARG A 1 98 ? 0.794 7.68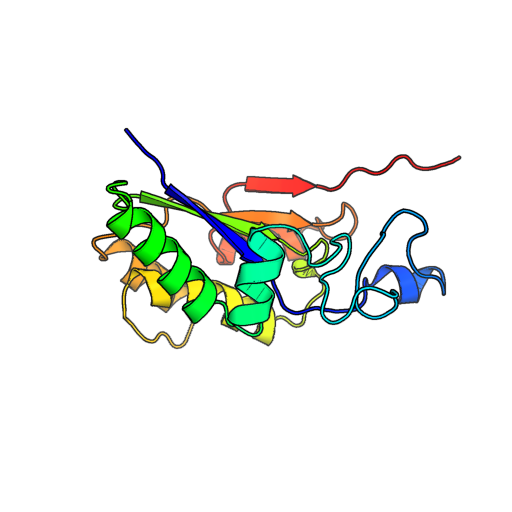8 -1.899 1.00 96.44 98 ARG A CA 1
ATOM 777 C C . ARG A 1 98 ? -0.003 8.037 -0.637 1.00 96.44 98 ARG A C 1
ATOM 779 O O . ARG A 1 98 ? -0.514 7.132 0.021 1.00 96.44 98 ARG A O 1
ATOM 786 N N . ASP A 1 99 ? -0.216 9.325 -0.386 1.00 96.31 99 ASP A N 1
ATOM 787 C CA . ASP A 1 99 ? -1.017 9.849 0.722 1.00 96.31 99 ASP A CA 1
ATOM 788 C C . ASP A 1 99 ? -2.474 9.403 0.627 1.00 96.31 99 ASP A C 1
ATOM 790 O O . ASP A 1 99 ? -3.034 8.875 1.591 1.00 96.31 99 ASP A O 1
ATOM 794 N N . TYR A 1 100 ? -3.092 9.562 -0.551 1.00 97.56 100 TYR A N 1
ATOM 795 C CA . TYR A 1 100 ? -4.434 9.049 -0.817 1.00 97.56 100 TYR A CA 1
ATOM 796 C C . TYR A 1 100 ? -4.513 7.548 -0.523 1.00 97.56 100 TYR A C 1
ATOM 798 O O . TYR A 1 100 ? -5.462 7.105 0.126 1.00 97.56 100 TYR A O 1
ATOM 806 N N . PHE A 1 101 ? -3.527 6.770 -0.969 1.00 97.88 101 PHE A N 1
ATOM 807 C CA . PHE A 1 101 ? -3.530 5.324 -0.815 1.00 97.88 101 PHE A CA 1
ATOM 808 C C . PHE A 1 101 ? -3.511 4.922 0.660 1.00 97.88 101 PHE A C 1
ATOM 810 O O . PHE A 1 101 ? -4.432 4.242 1.109 1.00 97.88 101 PHE A O 1
ATOM 817 N N . ILE A 1 102 ? -2.524 5.400 1.425 1.00 97.31 102 ILE A N 1
ATOM 818 C CA . ILE A 1 102 ? -2.352 5.067 2.847 1.00 97.31 102 ILE A CA 1
ATOM 819 C C . ILE A 1 102 ? -3.536 5.554 3.684 1.00 97.31 102 ILE A C 1
ATOM 821 O O . ILE A 1 102 ? -4.078 4.793 4.489 1.00 97.31 102 ILE A O 1
ATOM 825 N N . ARG A 1 103 ? -4.005 6.784 3.449 1.00 97.19 103 ARG A N 1
ATOM 826 C CA . ARG A 1 103 ? -5.191 7.329 4.120 1.00 97.19 103 ARG A CA 1
ATOM 827 C C . ARG A 1 103 ? -6.403 6.415 3.962 1.00 97.19 103 ARG A C 1
ATOM 829 O O . ARG A 1 103 ? -7.068 6.099 4.944 1.00 97.19 103 ARG A O 1
ATOM 836 N N . ASN A 1 104 ? -6.661 5.940 2.744 1.00 98.19 104 ASN A N 1
ATOM 837 C CA . ASN A 1 104 ? -7.815 5.086 2.473 1.00 98.19 104 ASN A CA 1
ATOM 838 C C . ASN A 1 104 ? -7.698 3.677 3.081 1.00 98.19 104 ASN A C 1
ATOM 840 O O . ASN A 1 104 ? -8.730 3.064 3.354 1.00 98.19 104 ASN A O 1
ATOM 844 N N . LEU A 1 105 ? -6.486 3.172 3.351 1.00 97.75 105 LEU A N 1
ATOM 845 C CA . LEU A 1 105 ? -6.309 1.929 4.118 1.00 97.75 105 LEU A CA 1
ATOM 846 C C . LEU A 1 105 ? -6.810 2.098 5.559 1.00 97.75 105 LEU A C 1
ATOM 848 O O . LEU A 1 105 ? -7.577 1.271 6.053 1.00 97.75 105 LEU A O 1
ATOM 852 N N . HIS A 1 106 ? -6.430 3.196 6.218 1.00 96.94 106 HIS A N 1
ATOM 853 C CA . HIS A 1 106 ? -6.880 3.518 7.576 1.00 96.94 106 HIS A CA 1
ATOM 854 C C . HIS A 1 106 ? -8.376 3.858 7.638 1.00 96.94 106 HIS A C 1
ATOM 856 O O . HIS A 1 106 ? -9.085 3.388 8.536 1.00 96.94 106 HIS A O 1
ATOM 862 N N . ASP A 1 107 ? -8.878 4.623 6.669 1.00 97.25 107 ASP A N 1
ATOM 863 C CA . ASP A 1 107 ? -10.299 4.968 6.543 1.00 97.25 107 ASP A CA 1
ATOM 864 C C . ASP A 1 107 ? -11.165 3.708 6.353 1.00 97.25 107 ASP A C 1
ATOM 866 O O . ASP A 1 107 ? -12.250 3.600 6.924 1.00 97.25 107 ASP A O 1
ATOM 870 N N . ALA A 1 108 ? -10.673 2.692 5.636 1.00 97.06 108 ALA A N 1
ATOM 871 C CA . ALA A 1 108 ? -11.385 1.423 5.474 1.00 97.06 108 ALA A CA 1
ATOM 872 C C . ALA A 1 108 ? -11.545 0.631 6.783 1.00 97.06 108 ALA A C 1
ATOM 874 O O . ALA A 1 108 ? -12.557 -0.062 6.957 1.00 97.06 108 ALA A O 1
ATOM 875 N N . LEU A 1 109 ? -10.579 0.733 7.704 1.00 95.69 109 LEU A N 1
ATOM 876 C CA . LEU A 1 109 ? -10.665 0.096 9.022 1.00 95.69 109 LEU A CA 1
ATOM 877 C C . LEU A 1 109 ? -11.531 0.900 9.998 1.00 95.69 109 LEU A C 1
ATOM 879 O O . LEU A 1 109 ? -12.325 0.319 10.738 1.00 95.69 109 LEU A O 1
ATOM 883 N N . SER A 1 110 ? -11.385 2.227 9.997 1.00 95.50 110 SER A N 1
ATOM 884 C CA . SER A 1 110 ? -12.074 3.117 10.939 1.00 95.50 110 SER A CA 1
ATOM 885 C C . SER A 1 110 ? -13.515 3.447 10.543 1.00 95.50 110 SER A C 1
ATOM 887 O O . SER A 1 110 ? -14.337 3.720 11.414 1.00 95.50 110 SER A O 1
ATOM 889 N N . GLY A 1 111 ? -13.829 3.419 9.246 1.00 94.31 111 GLY A N 1
ATOM 890 C CA . GLY A 1 111 ? -15.093 3.908 8.693 1.00 94.31 111 GLY A CA 1
ATOM 891 C C . GLY A 1 111 ? -15.188 5.436 8.600 1.00 94.31 111 GLY A C 1
ATOM 892 O O . GLY A 1 111 ? -16.220 5.939 8.162 1.00 94.31 111 GLY A O 1
ATOM 893 N N . HIS A 1 112 ? -14.144 6.172 8.998 1.00 95.19 112 HIS A N 1
ATOM 894 C CA . HIS A 1 112 ? -14.064 7.629 8.859 1.00 95.19 112 HIS A CA 1
ATOM 895 C C . HIS A 1 112 ? -13.586 8.018 7.455 1.00 95.19 112 HIS A C 1
ATOM 897 O O . HIS A 1 112 ? -12.988 7.206 6.755 1.00 95.19 112 HIS A O 1
ATOM 903 N N . LYS A 1 113 ? -13.845 9.261 7.040 1.00 95.81 113 LYS A N 1
ATOM 904 C CA . LYS A 1 113 ? -13.282 9.837 5.814 1.00 95.81 113 LYS A CA 1
ATOM 905 C C . LYS A 1 113 ? -12.336 10.964 6.195 1.00 95.81 113 LYS A C 1
ATOM 907 O O . LYS A 1 113 ? -12.788 12.054 6.542 1.00 95.81 113 LYS A O 1
ATOM 912 N N . SER A 1 114 ? -11.043 10.702 6.095 1.00 96.25 114 SER A N 1
ATOM 913 C CA . SER A 1 114 ? -10.012 11.628 6.561 1.00 96.25 114 SER A CA 1
ATOM 914 C C . SER A 1 114 ? -9.593 12.614 5.470 1.00 96.25 114 SER A C 1
ATOM 916 O O . SER A 1 114 ? -9.790 12.377 4.276 1.00 96.25 114 SER A O 1
ATOM 918 N N . SER A 1 115 ? -8.974 13.723 5.858 1.00 94.88 115 SER A N 1
ATOM 919 C CA . SER A 1 115 ? -8.383 14.719 4.955 1.00 94.88 115 SER A CA 1
ATOM 920 C C . SER A 1 115 ? -6.861 14.586 4.834 1.00 94.88 115 SER A C 1
ATOM 922 O O . SER A 1 115 ? -6.312 14.914 3.784 1.00 94.88 115 SER A O 1
ATOM 924 N N . SER A 1 116 ? -6.199 14.018 5.848 1.00 95.12 116 SER A N 1
ATOM 925 C CA . SER A 1 116 ? -4.757 13.738 5.865 1.00 95.12 116 SER A CA 1
ATOM 926 C C . SER A 1 116 ? -4.451 12.337 6.408 1.00 95.12 116 SER A C 1
ATOM 928 O O . SER A 1 116 ? -5.336 11.665 6.950 1.00 95.12 116 SER A O 1
ATOM 930 N N . VAL A 1 117 ? -3.206 11.874 6.249 1.00 94.12 117 VAL A N 1
ATOM 931 C CA . VAL A 1 117 ? -2.759 10.583 6.802 1.00 94.12 117 VAL A CA 1
ATOM 932 C C . VAL A 1 117 ? -2.772 10.619 8.330 1.00 94.12 117 VAL A C 1
ATOM 934 O O . VAL A 1 117 ? -3.236 9.673 8.958 1.00 94.12 117 VAL A O 1
ATOM 937 N N . GLU A 1 118 ? -2.348 11.725 8.939 1.00 93.50 118 GLU A N 1
ATOM 938 C CA . GLU A 1 118 ? -2.317 11.898 10.396 1.00 93.50 118 GLU A CA 1
ATOM 939 C C . GLU A 1 118 ? -3.721 11.806 11.002 1.00 93.50 118 GLU A C 1
ATOM 941 O O . GLU A 1 118 ? -3.919 11.171 12.041 1.00 93.50 118 GLU A O 1
ATOM 946 N N . GLU A 1 119 ? -4.714 12.410 10.341 1.00 95.19 119 GLU A N 1
ATOM 947 C CA . GLU A 1 119 ? -6.114 12.266 10.734 1.00 95.19 119 GLU A CA 1
ATOM 948 C C . GLU A 1 119 ? -6.553 10.798 10.640 1.00 95.19 119 GLU A C 1
ATOM 950 O O . GLU A 1 119 ? -7.109 10.259 11.600 1.00 95.19 119 GLU A O 1
ATOM 955 N N . ALA A 1 120 ? -6.241 10.128 9.529 1.00 95.88 120 ALA A N 1
ATOM 956 C CA . ALA A 1 120 ? -6.630 8.740 9.296 1.00 95.88 120 ALA A CA 1
ATOM 957 C C . ALA A 1 120 ? -6.045 7.780 10.337 1.00 95.88 120 ALA A C 1
ATOM 959 O O . ALA A 1 120 ? -6.765 6.938 10.880 1.00 95.88 120 ALA A O 1
ATOM 960 N N . VAL A 1 121 ? -4.766 7.950 10.681 1.00 92.94 121 VAL A N 1
ATOM 961 C CA . VAL A 1 121 ? -4.097 7.187 11.743 1.00 92.94 121 VAL A CA 1
ATOM 962 C C . VAL A 1 121 ? -4.801 7.420 13.082 1.00 92.94 121 VAL A C 1
ATOM 964 O O . VAL A 1 121 ? -5.197 6.458 13.742 1.00 92.94 121 VAL A O 1
ATOM 967 N N . LYS A 1 122 ? -5.073 8.679 13.447 1.00 93.38 122 LYS A N 1
ATOM 968 C CA . LYS A 1 122 ? -5.732 9.037 14.714 1.00 93.38 122 LYS A CA 1
ATOM 969 C C . LYS A 1 122 ? -7.133 8.433 14.862 1.00 93.38 122 LYS A C 1
ATOM 971 O O . LYS A 1 122 ? -7.515 8.013 15.957 1.00 93.38 122 LYS A O 1
ATOM 976 N N . TYR A 1 123 ? -7.923 8.388 13.788 1.00 94.50 123 TYR A N 1
ATOM 977 C CA . TYR A 1 123 ? -9.230 7.720 13.811 1.00 94.50 123 TYR A CA 1
ATOM 978 C C . TYR A 1 123 ? -9.098 6.192 13.791 1.00 94.50 123 TYR A C 1
ATOM 980 O O . TYR A 1 123 ? -9.860 5.502 14.472 1.00 94.50 123 TYR A O 1
ATOM 988 N N . SER A 1 124 ? -8.105 5.651 13.082 1.00 91.44 124 SER A N 1
ATOM 989 C CA . SER A 1 124 ? -7.811 4.214 13.058 1.00 91.44 124 SER A CA 1
ATOM 990 C C . SER A 1 124 ? -7.434 3.666 14.439 1.00 91.44 124 SER A C 1
ATOM 992 O O . SER A 1 124 ? -7.900 2.583 14.799 1.00 91.44 124 SER A O 1
ATOM 994 N N . GLU A 1 125 ? -6.702 4.424 15.262 1.00 89.62 125 GLU A N 1
ATOM 995 C CA . GLU A 1 125 ? -6.340 4.046 16.641 1.00 89.62 125 GLU A CA 1
ATOM 996 C C . GLU A 1 125 ? -7.553 3.814 17.559 1.00 89.62 125 GLU A C 1
ATOM 998 O O . GLU A 1 125 ? -7.500 2.991 18.481 1.00 89.62 125 GLU A O 1
ATOM 1003 N N . ARG A 1 126 ? -8.653 4.533 17.299 1.00 90.25 126 ARG A N 1
ATOM 1004 C CA . ARG A 1 126 ? -9.915 4.456 18.055 1.00 90.25 126 ARG A CA 1
ATOM 1005 C C . ARG A 1 126 ? -10.887 3.415 17.505 1.00 90.25 126 ARG A C 1
ATOM 1007 O O . ARG A 1 126 ? -11.929 3.183 18.111 1.00 90.25 126 ARG A O 1
ATOM 1014 N N . SER A 1 127 ? -10.572 2.811 16.363 1.00 92.19 127 SER A N 1
ATOM 1015 C CA . SER A 1 127 ? -11.432 1.813 15.736 1.00 92.19 127 SER A CA 1
ATOM 1016 C C . SER A 1 127 ? -11.336 0.449 16.431 1.00 92.19 127 SER A C 1
ATOM 1018 O O . SER A 1 127 ? -10.344 0.122 17.089 1.00 92.19 127 SER A O 1
ATOM 1020 N N . ASN A 1 128 ? -12.371 -0.374 16.247 1.00 91.75 128 ASN A N 1
ATOM 1021 C CA . ASN A 1 128 ? -12.380 -1.752 16.745 1.00 91.75 128 ASN A CA 1
ATOM 1022 C C . ASN A 1 128 ? -11.341 -2.637 16.032 1.00 91.75 128 ASN A C 1
ATOM 1024 O O . ASN A 1 128 ? -10.817 -3.570 16.632 1.00 91.75 128 ASN A O 1
ATOM 1028 N N . THR A 1 129 ? -11.032 -2.336 14.766 1.00 94.50 129 THR A N 1
ATOM 1029 C CA . THR A 1 129 ? -10.058 -3.066 13.949 1.00 94.50 129 THR A CA 1
ATOM 1030 C C . THR A 1 129 ? -8.796 -2.225 13.791 1.00 94.50 129 THR A C 1
ATOM 1032 O O . THR A 1 129 ? -8.737 -1.311 12.975 1.00 94.50 129 THR A O 1
ATOM 1035 N N . LYS A 1 130 ? -7.758 -2.539 14.565 1.00 93.88 130 LYS A N 1
ATOM 1036 C CA . LYS A 1 130 ? -6.551 -1.710 14.640 1.00 93.88 130 LYS A CA 1
ATOM 1037 C C . LYS A 1 130 ? -5.538 -2.082 13.568 1.00 93.88 130 LYS A C 1
ATOM 1039 O O . LYS A 1 130 ? -5.207 -3.258 13.417 1.00 93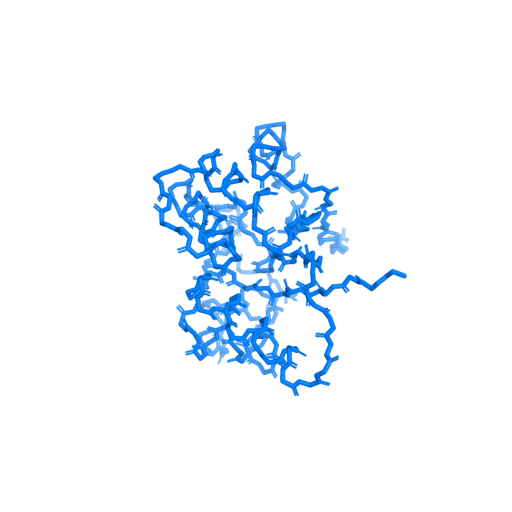.88 130 LYS A O 1
ATOM 1044 N N . CYS A 1 131 ? -4.982 -1.075 12.899 1.00 95.19 131 CYS A N 1
ATOM 1045 C CA . CYS A 1 131 ? -3.757 -1.238 12.126 1.00 95.19 131 CYS A CA 1
ATOM 1046 C C . CYS A 1 131 ? -2.577 -1.356 13.097 1.00 95.19 131 CYS A C 1
ATOM 1048 O O . CYS A 1 131 ? -2.314 -0.427 13.857 1.00 95.19 131 CYS A O 1
ATOM 1050 N N . ILE A 1 132 ? -1.891 -2.498 13.100 1.00 95.19 132 ILE A N 1
ATOM 1051 C CA . ILE A 1 132 ? -0.731 -2.736 13.977 1.00 95.19 132 ILE A CA 1
ATOM 1052 C C . ILE A 1 132 ? 0.610 -2.608 13.250 1.00 95.19 132 ILE A C 1
ATOM 1054 O O . ILE A 1 132 ? 1.657 -2.605 13.891 1.00 95.19 132 ILE A O 1
ATOM 1058 N N . GLY A 1 133 ? 0.583 -2.531 11.923 1.00 95.12 133 GLY A N 1
ATOM 1059 C CA . GLY A 1 133 ? 1.779 -2.428 11.109 1.00 95.12 133 GLY A CA 1
ATOM 1060 C C . GLY A 1 133 ? 1.448 -2.326 9.631 1.00 95.12 133 GLY A C 1
ATOM 1061 O O . GLY A 1 133 ? 0.415 -2.819 9.170 1.00 95.12 133 GLY A O 1
ATOM 1062 N N . ILE A 1 134 ? 2.350 -1.679 8.905 1.00 97.31 134 ILE A N 1
ATOM 1063 C CA . ILE A 1 134 ? 2.311 -1.574 7.452 1.00 97.31 134 ILE A CA 1
ATOM 1064 C C . ILE A 1 134 ? 3.670 -2.034 6.945 1.00 97.31 134 ILE A C 1
ATOM 1066 O O . ILE A 1 134 ? 4.711 -1.514 7.354 1.00 97.31 134 ILE A O 1
ATOM 1070 N N . THR A 1 135 ? 3.636 -3.024 6.061 1.00 97.31 135 THR A N 1
ATOM 1071 C CA . THR A 1 135 ? 4.785 -3.477 5.292 1.00 97.31 135 THR A CA 1
ATOM 1072 C C . THR A 1 135 ? 4.714 -2.861 3.904 1.00 97.31 135 THR A C 1
ATOM 1074 O O . THR A 1 135 ? 3.693 -3.004 3.234 1.00 97.31 135 THR A O 1
ATOM 1077 N N . ILE A 1 136 ? 5.766 -2.172 3.468 1.00 96.00 136 ILE A N 1
ATOM 1078 C CA . ILE A 1 136 ? 5.848 -1.614 2.111 1.00 96.00 136 ILE A CA 1
ATOM 1079 C C . ILE A 1 136 ? 6.884 -2.407 1.318 1.00 96.00 136 ILE A C 1
ATOM 1081 O O . ILE A 1 136 ? 8.007 -2.598 1.779 1.00 96.00 136 ILE A O 1
ATOM 1085 N N . GLU A 1 137 ? 6.517 -2.859 0.121 1.00 93.25 137 GLU A N 1
ATOM 1086 C CA . GLU A 1 137 ? 7.477 -3.385 -0.848 1.00 93.25 137 GLU A CA 1
ATOM 1087 C C . GLU A 1 137 ? 8.123 -2.241 -1.632 1.00 93.25 137 GLU A C 1
ATOM 1089 O O . GLU A 1 137 ? 7.446 -1.332 -2.130 1.00 93.25 137 GLU A O 1
ATOM 1094 N N . THR A 1 138 ? 9.443 -2.292 -1.783 1.00 90.50 138 THR A N 1
ATOM 1095 C CA . THR A 1 138 ? 10.175 -1.301 -2.571 1.00 90.50 138 THR A CA 1
ATOM 1096 C C . THR A 1 138 ? 11.426 -1.887 -3.224 1.00 90.50 138 THR A C 1
ATOM 1098 O O . THR A 1 138 ? 11.858 -3.011 -2.946 1.00 90.50 138 THR A O 1
ATOM 1101 N N . ARG A 1 139 ? 12.043 -1.092 -4.096 1.00 85.75 139 ARG A N 1
ATOM 1102 C CA . ARG A 1 139 ? 13.361 -1.373 -4.667 1.00 85.75 139 ARG A CA 1
ATOM 1103 C C . ARG A 1 139 ? 14.469 -0.717 -3.828 1.00 85.75 139 ARG A C 1
ATOM 1105 O O . ARG A 1 139 ? 14.219 0.322 -3.216 1.00 85.75 139 ARG A O 1
ATOM 1112 N N . PRO A 1 140 ? 15.703 -1.260 -3.838 1.00 86.19 140 PRO A N 1
ATOM 1113 C CA . PRO A 1 140 ? 16.823 -0.698 -3.074 1.00 86.19 140 PRO A CA 1
ATOM 1114 C C . PRO A 1 140 ? 17.122 0.785 -3.370 1.00 86.19 140 PRO A C 1
ATOM 1116 O O . PRO A 1 140 ? 17.514 1.530 -2.477 1.00 86.19 140 PRO A O 1
ATOM 1119 N N . ASP A 1 141 ? 16.910 1.234 -4.611 1.00 85.44 141 ASP A N 1
ATOM 1120 C CA . ASP A 1 141 ? 17.088 2.625 -5.056 1.00 85.44 141 ASP A CA 1
ATOM 1121 C C . ASP A 1 141 ? 16.002 3.584 -4.526 1.00 85.44 141 ASP A C 1
ATOM 1123 O O . ASP A 1 141 ? 16.178 4.802 -4.544 1.00 85.44 141 ASP A O 1
ATOM 1127 N N . TYR A 1 142 ? 14.910 3.050 -3.968 1.00 87.06 142 TYR A N 1
ATOM 1128 C CA . TYR A 1 142 ? 13.816 3.799 -3.346 1.00 87.06 142 TYR A CA 1
ATOM 1129 C C . TYR A 1 142 ? 13.795 3.677 -1.810 1.00 87.06 142 TYR A C 1
ATOM 1131 O O . TYR A 1 142 ? 12.750 3.835 -1.183 1.00 87.06 142 TYR A O 1
ATOM 1139 N N . CYS A 1 143 ? 14.973 3.501 -1.200 1.00 88.00 143 CYS A N 1
ATOM 1140 C CA . CYS A 1 143 ? 15.185 3.452 0.257 1.00 88.00 143 CYS A CA 1
ATOM 1141 C C . CYS A 1 143 ? 16.065 4.598 0.800 1.00 88.00 143 CYS A C 1
ATOM 1143 O O . CYS A 1 143 ? 16.667 4.472 1.862 1.00 88.00 143 CYS A O 1
ATOM 1145 N N . LEU A 1 144 ? 16.184 5.707 0.062 1.00 90.88 144 LEU A N 1
ATOM 1146 C CA . LEU A 1 144 ? 16.906 6.910 0.503 1.00 90.88 144 LEU A CA 1
ATOM 1147 C C . LEU A 1 144 ? 16.239 7.565 1.727 1.00 90.88 144 LEU A C 1
ATOM 1149 O O . LEU A 1 144 ? 15.044 7.389 1.949 1.00 90.88 144 LEU A O 1
ATOM 1153 N N . GLU A 1 145 ? 16.979 8.401 2.459 1.00 92.75 145 GLU A N 1
ATOM 1154 C CA . GLU A 1 145 ? 16.524 9.075 3.692 1.00 92.75 145 GLU A CA 1
ATOM 1155 C C . GLU A 1 145 ? 15.172 9.796 3.544 1.00 92.75 145 GLU A C 1
ATOM 1157 O O . GLU A 1 145 ? 14.295 9.670 4.402 1.00 92.75 145 GLU A O 1
ATOM 1162 N N . ARG A 1 146 ? 14.952 10.473 2.408 1.00 92.25 146 ARG A N 1
ATOM 1163 C CA . ARG A 1 146 ? 13.661 11.107 2.097 1.00 92.25 146 ARG A CA 1
ATOM 1164 C C . ARG A 1 146 ? 12.508 10.094 2.041 1.00 92.25 146 ARG A C 1
ATOM 1166 O O . ARG A 1 146 ? 11.441 10.349 2.580 1.00 92.25 146 ARG A O 1
ATOM 1173 N N . HIS A 1 147 ? 12.732 8.927 1.432 1.00 92.69 147 HIS A N 1
ATOM 1174 C CA . HIS A 1 147 ? 11.709 7.892 1.291 1.00 92.69 147 HIS A CA 1
ATOM 1175 C C . HIS A 1 147 ? 11.445 7.211 2.634 1.00 92.69 147 HIS A C 1
ATOM 1177 O O . HIS A 1 147 ? 10.297 6.932 2.954 1.00 92.69 147 HIS A O 1
ATOM 1183 N N . LEU A 1 148 ? 12.490 6.985 3.437 1.00 93.25 148 LEU A N 1
ATOM 1184 C CA . LEU A 1 148 ? 12.348 6.458 4.796 1.00 93.25 148 LEU A CA 1
ATOM 1185 C C . LEU A 1 148 ? 11.552 7.422 5.687 1.00 93.25 148 LEU A C 1
ATOM 1187 O O . LEU A 1 148 ? 10.695 6.981 6.447 1.00 93.25 148 LEU A O 1
ATOM 1191 N N . SER A 1 149 ? 11.776 8.731 5.549 1.00 94.00 149 SER A N 1
ATOM 1192 C CA . SER A 1 149 ? 10.999 9.751 6.263 1.00 94.00 149 SER A CA 1
ATOM 1193 C C . SER A 1 149 ? 9.512 9.701 5.892 1.00 94.00 149 SER A C 1
ATOM 1195 O O . SER A 1 149 ? 8.663 9.744 6.781 1.00 94.00 149 SER A O 1
ATOM 1197 N N . ASP A 1 150 ? 9.185 9.541 4.606 1.00 92.75 150 ASP A N 1
ATOM 1198 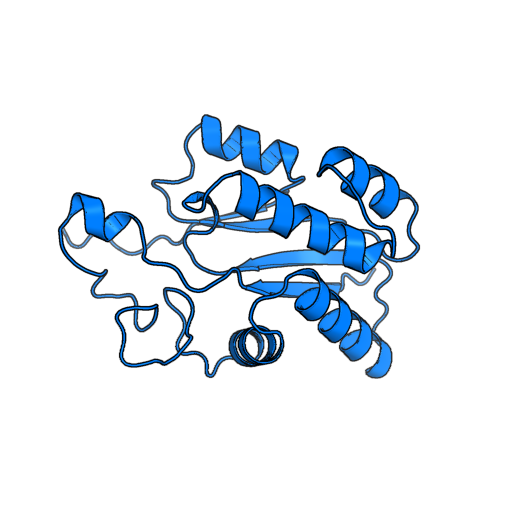C CA . ASP A 1 150 ? 7.799 9.352 4.149 1.00 92.75 150 ASP A CA 1
ATOM 1199 C C . ASP A 1 150 ? 7.189 8.055 4.703 1.00 92.75 150 ASP A C 1
ATOM 1201 O O . ASP A 1 150 ? 6.072 8.055 5.213 1.00 92.75 150 ASP A O 1
ATOM 1205 N N . MET A 1 151 ? 7.934 6.944 4.663 1.00 94.12 151 MET A N 1
ATOM 1206 C CA . MET A 1 151 ? 7.484 5.658 5.208 1.00 94.12 151 MET A CA 1
ATOM 1207 C C . MET A 1 151 ? 7.151 5.757 6.701 1.00 94.12 151 MET A C 1
ATOM 1209 O O . MET A 1 151 ? 6.134 5.216 7.135 1.00 94.12 151 MET A O 1
ATOM 1213 N N . LEU A 1 152 ? 7.968 6.474 7.479 1.00 92.88 152 LEU A N 1
ATOM 1214 C CA . LEU A 1 152 ? 7.697 6.721 8.896 1.00 92.88 152 LEU A CA 1
ATOM 1215 C C . LEU A 1 152 ? 6.403 7.519 9.095 1.00 92.88 152 LEU A C 1
ATOM 1217 O O . LEU A 1 152 ? 5.595 7.145 9.943 1.00 92.88 152 LEU A O 1
ATOM 1221 N N . LYS A 1 153 ? 6.164 8.565 8.289 1.00 91.06 153 LYS A N 1
ATOM 1222 C CA . LYS A 1 153 ? 4.899 9.327 8.324 1.00 91.06 153 LYS A CA 1
ATOM 1223 C C . LYS A 1 153 ? 3.690 8.448 8.006 1.00 91.06 153 LYS A C 1
ATOM 1225 O O . LYS A 1 153 ? 2.642 8.602 8.622 1.00 91.06 153 LYS A O 1
ATOM 1230 N N . TYR A 1 154 ? 3.846 7.501 7.084 1.00 91.75 154 TYR A N 1
ATOM 1231 C CA . TYR A 1 154 ? 2.801 6.541 6.730 1.00 91.75 154 TYR A CA 1
ATOM 1232 C C . TYR A 1 154 ? 2.554 5.461 7.787 1.00 91.75 154 TYR A C 1
ATOM 1234 O O . TYR A 1 154 ? 1.638 4.666 7.610 1.00 91.75 154 TYR A O 1
ATOM 1242 N N . GLY A 1 155 ? 3.337 5.399 8.869 1.00 90.69 155 GLY A N 1
ATOM 1243 C CA . GLY A 1 155 ? 3.220 4.335 9.867 1.00 90.69 155 GLY A CA 1
ATOM 1244 C C . GLY A 1 155 ? 3.775 2.990 9.386 1.00 90.69 155 GLY A C 1
ATOM 1245 O O . GLY A 1 155 ? 3.374 1.937 9.883 1.00 90.69 155 GLY A O 1
ATOM 1246 N N . CYS A 1 156 ? 4.689 3.009 8.410 1.00 94.38 156 CYS A N 1
ATOM 1247 C CA . CYS A 1 156 ? 5.408 1.824 7.956 1.00 94.38 156 CYS A CA 1
ATOM 1248 C C . CYS A 1 156 ? 6.286 1.276 9.085 1.00 94.38 156 CYS A C 1
ATOM 1250 O O . CYS A 1 156 ? 7.126 1.985 9.638 1.00 94.38 156 CYS A O 1
ATOM 1252 N N . THR A 1 157 ? 6.118 -0.005 9.401 1.00 95.00 157 THR A N 1
ATOM 1253 C CA . THR A 1 157 ? 6.865 -0.693 10.465 1.00 95.00 157 THR A CA 1
ATOM 1254 C C . THR A 1 157 ? 7.832 -1.737 9.921 1.00 95.00 157 THR A C 1
ATOM 1256 O O . THR A 1 157 ? 8.757 -2.140 10.624 1.00 95.00 157 THR A O 1
ATOM 1259 N N . ARG A 1 158 ? 7.643 -2.169 8.670 1.00 96.44 158 ARG A N 1
ATOM 1260 C CA . ARG A 1 158 ? 8.498 -3.149 8.001 1.00 96.44 158 ARG A CA 1
ATOM 1261 C C 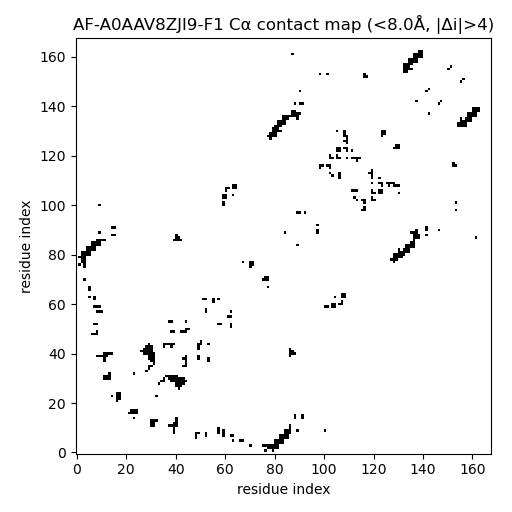. ARG A 1 158 ? 8.685 -2.783 6.533 1.00 96.44 158 ARG A C 1
ATOM 1263 O O . ARG A 1 158 ? 7.760 -2.334 5.870 1.00 96.44 158 ARG A O 1
ATOM 1270 N N . LEU A 1 159 ? 9.893 -2.982 6.025 1.00 93.50 159 LEU A N 1
ATOM 1271 C CA . LEU A 1 159 ? 10.239 -2.721 4.633 1.00 93.50 159 LEU A CA 1
ATOM 1272 C C . LEU A 1 159 ? 10.697 -4.023 3.986 1.00 93.50 159 LEU A C 1
ATOM 1274 O O . LEU A 1 159 ? 11.580 -4.693 4.522 1.00 93.50 159 LEU A O 1
ATOM 1278 N N . GLU A 1 160 ? 10.119 -4.367 2.840 1.00 92.81 160 GLU A N 1
ATOM 1279 C CA . GLU A 1 160 ? 10.539 -5.518 2.043 1.00 92.81 160 GLU A CA 1
ATOM 1280 C C . GLU A 1 160 ? 11.240 -5.025 0.777 1.00 92.81 160 GLU A C 1
ATOM 1282 O O . GLU A 1 160 ? 10.669 -4.309 -0.046 1.00 92.81 160 GLU A O 1
ATOM 1287 N N . ILE A 1 161 ? 12.521 -5.375 0.651 1.00 88.62 161 ILE A N 1
ATOM 1288 C CA . ILE A 1 161 ? 13.372 -4.927 -0.449 1.00 88.62 161 ILE A CA 1
ATOM 1289 C C . ILE A 1 161 ? 13.546 -6.077 -1.436 1.00 88.62 161 ILE A C 1
ATOM 1291 O O . ILE A 1 161 ? 14.141 -7.106 -1.111 1.00 88.62 161 ILE A O 1
ATOM 1295 N N . GLY A 1 162 ? 13.075 -5.873 -2.666 1.00 79.62 162 GLY A N 1
ATOM 1296 C CA . GLY A 1 162 ? 13.273 -6.812 -3.766 1.00 79.62 162 GLY A CA 1
ATOM 1297 C C . GLY A 1 162 ? 14.729 -6.836 -4.234 1.00 79.62 162 GLY A C 1
ATOM 1298 O O . GLY A 1 162 ? 15.109 -6.091 -5.138 1.00 79.62 162 GLY A O 1
ATOM 1299 N N . MET A 1 163 ? 15.553 -7.688 -3.624 1.00 69.25 163 MET A N 1
ATOM 1300 C CA . MET A 1 163 ? 16.929 -7.933 -4.061 1.00 69.25 163 MET A CA 1
ATOM 1301 C C . MET A 1 163 ? 16.926 -8.933 -5.221 1.00 69.25 163 MET A C 1
ATOM 1303 O O . MET A 1 163 ? 16.794 -10.138 -5.017 1.00 69.25 163 MET A O 1
ATOM 1307 N N . LEU A 1 164 ? 17.094 -8.439 -6.446 1.00 63.19 164 LEU A N 1
ATOM 1308 C CA . LEU A 1 164 ? 17.440 -9.276 -7.595 1.00 63.19 164 LEU A CA 1
ATOM 1309 C C . LEU A 1 164 ? 18.958 -9.241 -7.802 1.00 63.19 164 LEU A C 1
ATOM 1311 O O . LEU A 1 164 ? 19.600 -8.212 -7.583 1.00 63.19 164 LEU A O 1
ATOM 1315 N N . LYS A 1 165 ? 19.537 -10.379 -8.201 1.00 50.47 165 LYS A N 1
ATOM 1316 C CA . LYS A 1 165 ? 20.971 -10.508 -8.501 1.00 50.47 165 LYS A CA 1
ATOM 1317 C C . LYS A 1 165 ? 21.368 -9.448 -9.537 1.00 50.47 165 LYS A C 1
ATOM 1319 O O . LYS A 1 165 ? 20.772 -9.400 -10.611 1.00 50.47 165 LYS A O 1
ATOM 1324 N N . LYS A 1 166 ? 22.390 -8.636 -9.240 1.00 42.97 166 LYS A N 1
ATOM 1325 C CA . LYS A 1 166 ? 23.160 -7.971 -10.298 1.00 42.97 166 LYS A CA 1
ATOM 1326 C C . LYS A 1 166 ? 23.793 -9.093 -11.123 1.00 42.97 166 LYS A C 1
ATOM 1328 O O . LYS A 1 166 ? 24.488 -9.935 -10.558 1.00 42.97 166 LYS A O 1
ATOM 1333 N N . LEU A 1 167 ? 23.466 -9.174 -12.408 1.00 41.50 167 LEU A N 1
ATOM 1334 C CA . LEU A 1 167 ? 24.354 -9.855 -13.338 1.00 41.50 167 LEU A CA 1
ATOM 1335 C C . LEU A 1 167 ? 25.504 -8.877 -13.564 1.00 41.50 167 LEU A C 1
ATOM 1337 O O . LEU A 1 167 ? 25.303 -7.847 -14.206 1.00 41.50 167 LEU A O 1
ATOM 1341 N N . ASP A 1 168 ? 26.628 -9.159 -12.914 1.00 36.72 168 ASP A N 1
ATOM 1342 C CA . ASP A 1 168 ? 27.927 -8.645 -13.342 1.00 36.72 168 ASP A CA 1
ATOM 1343 C C . ASP A 1 168 ? 28.321 -9.314 -14.670 1.00 36.72 168 ASP A C 1
ATOM 1345 O O . ASP A 1 168 ? 27.989 -10.515 -14.845 1.00 36.72 168 ASP A O 1
#

Nearest PDB structures (foldseek):
  8ptx-assembly1_C  TM=9.602E-01  e=3.012E-27  Homo sapiens
  8pty-assembly1_C  TM=9.764E-01  e=5.894E-26  Homo sapiens
  6qk7-assembly1_C  TM=9.715E-01  e=2.148E-25  Saccharomyces cerevisiae S288C
  8avg-assembly1_C  TM=9.702E-01  e=1.457E-25  Mus musculus
  8asv-assembly1_C  TM=9.483E-01  e=1.400E-24  Saccharomyces cerevisiae

Secondary structure (DSSP, 8-state):
---EEEEEEPPP---TTHHHHSS--TT---STTSSSTTPPTT--S-SHHHHHHHHTTT-HHHHHHHHHHHHHHTT---SEEEEEEESS-GGGS-HHHHHHHHHHHHHHHH----SSHHHHHHHHHTSSSEEEEEEEEE-GGG-SHHHHHHHHHTTEEEEEE--PPP--

Organism: NCBI:txid1586634